Protein AF-A0A292PSX8-F1 (afdb_monomer_lite)

Foldseek 3Di:
DVLVVCVVVVVLVVSLVVLVVQLVVCCVPPNCPDPVNVVSVVSNVVSVVSVD

Organism: NCBI:txid59557

pLDDT: mean 95.2, std 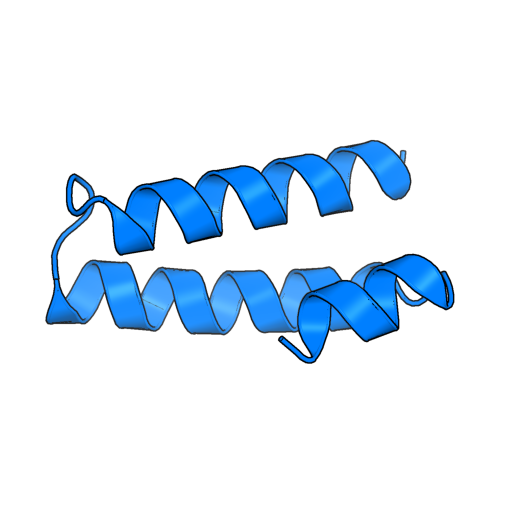4.01, range [78.81, 98.44]

Structure (mmCIF, N/CA/C/O backbone):
data_AF-A0A292PSX8-F1
#
_entry.id   AF-A0A292PSX8-F1
#
loop_
_atom_site.group_PDB
_atom_site.id
_atom_site.type_symbol
_atom_site.label_atom_id
_atom_site.label_alt_id
_atom_site.label_comp_id
_atom_site.label_asym_id
_atom_site.label_entity_id
_atom_site.label_seq_id
_atom_site.pdbx_PDB_ins_code
_atom_site.Cartn_x
_atom_site.Cartn_y
_atom_site.Cartn_z
_atom_site.occupancy
_atom_site.B_iso_or_equiv
_atom_site.auth_seq_id
_atom_site.auth_comp_id
_atom_site.auth_asym_id
_atom_site.auth_atom_id
_atom_site.pdbx_PDB_model_num
ATOM 1 N N . ASN A 1 1 ? -4.066 -10.308 0.514 1.00 79.38 1 ASN A N 1
ATOM 2 C CA . ASN A 1 1 ? -3.363 -9.021 0.695 1.00 79.38 1 ASN A CA 1
ATOM 3 C C . ASN A 1 1 ? -3.446 -8.672 2.177 1.00 79.38 1 ASN A C 1
ATOM 5 O O . ASN A 1 1 ? -4.547 -8.407 2.642 1.00 79.38 1 ASN A O 1
ATOM 9 N N . LEU A 1 2 ? -2.352 -8.804 2.934 1.00 90.44 2 LEU A N 1
ATOM 10 C CA . LEU A 1 2 ? -2.370 -8.727 4.406 1.00 90.44 2 LEU A CA 1
ATOM 11 C C . LEU A 1 2 ? -2.829 -7.348 4.913 1.00 90.44 2 LEU A C 1
ATOM 13 O O . LEU A 1 2 ? -3.644 -7.280 5.823 1.00 90.44 2 LEU A O 1
ATOM 17 N N . ALA A 1 3 ? -2.443 -6.269 4.227 1.00 91.88 3 ALA A N 1
ATOM 18 C CA . ALA A 1 3 ? -2.912 -4.915 4.527 1.00 91.88 3 ALA A CA 1
ATOM 19 C C . ALA A 1 3 ? -4.450 -4.789 4.522 1.00 91.88 3 ALA A C 1
ATOM 21 O O . ALA A 1 3 ? -5.040 -4.141 5.378 1.00 91.88 3 ALA A O 1
ATOM 22 N N . VAL A 1 4 ? -5.129 -5.470 3.593 1.00 91.31 4 VAL A N 1
ATOM 23 C CA . VAL A 1 4 ? -6.599 -5.457 3.521 1.00 91.31 4 VAL A CA 1
ATOM 24 C C . VAL A 1 4 ? -7.223 -6.151 4.733 1.00 91.31 4 VAL A C 1
ATOM 26 O O . VAL A 1 4 ? -8.249 -5.694 5.226 1.00 91.31 4 VAL A O 1
ATOM 29 N N . VAL A 1 5 ? -6.605 -7.228 5.223 1.00 95.00 5 VAL A N 1
ATOM 30 C CA . VAL A 1 5 ? -7.076 -7.948 6.416 1.00 95.00 5 VAL A CA 1
ATOM 31 C C . VAL A 1 5 ? -6.942 -7.064 7.655 1.00 95.00 5 VAL A C 1
ATOM 33 O O . VAL A 1 5 ? -7.918 -6.911 8.381 1.00 95.00 5 VAL A O 1
ATOM 36 N N . LEU A 1 6 ? -5.787 -6.414 7.829 1.00 94.19 6 LEU A N 1
ATOM 37 C CA . LEU A 1 6 ? -5.528 -5.483 8.933 1.00 94.19 6 LEU A CA 1
ATOM 38 C C . LEU A 1 6 ? -6.545 -4.335 8.956 1.00 94.19 6 LEU A C 1
ATOM 40 O O . LEU A 1 6 ? -7.121 -4.030 9.996 1.00 94.19 6 LEU A O 1
ATOM 44 N N . ARG A 1 7 ? -6.875 -3.765 7.788 1.00 92.31 7 ARG A N 1
ATOM 45 C CA . ARG A 1 7 ? -7.943 -2.758 7.672 1.00 92.31 7 ARG A CA 1
ATOM 46 C C . ARG A 1 7 ? -9.289 -3.277 8.187 1.00 92.31 7 ARG A C 1
ATOM 48 O O . ARG A 1 7 ? -9.969 -2.564 8.913 1.00 92.31 7 ARG A O 1
ATOM 55 N N . TYR A 1 8 ? -9.687 -4.496 7.818 1.00 92.44 8 TYR A N 1
ATOM 56 C CA . TYR A 1 8 ? -10.953 -5.080 8.288 1.00 92.44 8 TYR A CA 1
ATOM 57 C C . TYR A 1 8 ? -10.953 -5.407 9.785 1.00 92.44 8 TYR A C 1
ATOM 59 O O . TYR A 1 8 ? -12.022 -5.487 10.382 1.00 92.44 8 TYR A O 1
ATOM 67 N N . GLN A 1 9 ? -9.778 -5.575 10.389 1.00 95.50 9 GLN A N 1
ATOM 68 C CA . GLN A 1 9 ? -9.611 -5.764 11.830 1.00 95.50 9 GLN A CA 1
ATOM 69 C C . GLN A 1 9 ? -9.569 -4.435 12.606 1.00 95.50 9 GLN A C 1
ATOM 71 O O . GLN A 1 9 ? -9.517 -4.448 13.831 1.00 95.50 9 GLN A O 1
ATOM 76 N N . GLY A 1 10 ? -9.627 -3.288 11.917 1.00 94.12 10 GLY A N 1
ATOM 77 C CA . GLY A 1 10 ? -9.495 -1.961 12.527 1.00 94.12 10 GLY A CA 1
ATOM 78 C C . GLY A 1 10 ? -8.045 -1.549 12.797 1.00 94.12 10 GLY A C 1
ATOM 79 O O . GLY A 1 10 ? -7.796 -0.481 13.353 1.00 94.12 10 GLY A O 1
ATOM 80 N N . GLU A 1 11 ? -7.073 -2.353 12.365 1.00 96.56 11 GLU A N 1
ATOM 81 C CA . GLU A 1 11 ? -5.639 -2.099 12.511 1.00 96.56 11 GLU A CA 1
ATOM 82 C C . GLU A 1 11 ? -5.132 -1.175 11.390 1.00 96.56 11 GLU A C 1
ATOM 84 O O . GLU A 1 11 ? -4.281 -1.525 10.564 1.00 96.56 11 GLU A O 1
ATOM 89 N N . TYR A 1 12 ? -5.699 0.034 11.324 1.00 94.94 12 TYR A N 1
ATOM 90 C CA . TYR A 1 12 ? -5.444 0.979 10.234 1.00 94.94 12 TYR A CA 1
ATOM 91 C C . TYR A 1 12 ? -3.974 1.403 10.139 1.00 94.94 12 TYR A C 1
ATOM 93 O O . TYR A 1 12 ? -3.452 1.489 9.030 1.00 94.94 12 TYR A O 1
ATOM 101 N N . GLY A 1 13 ? -3.281 1.575 11.270 1.00 95.44 13 GLY A N 1
ATOM 102 C CA . GLY A 1 13 ? -1.863 1.952 11.286 1.00 95.44 13 GLY A CA 1
ATOM 103 C C . GLY A 1 13 ? -0.940 0.886 10.681 1.00 95.44 13 GLY A C 1
ATOM 104 O O . GLY A 1 13 ? -0.056 1.204 9.882 1.00 95.44 13 GLY A O 1
ATOM 105 N N . GLU A 1 14 ? -1.166 -0.395 10.993 1.00 95.94 14 GLU A N 1
ATOM 106 C CA . GLU A 1 14 ? -0.383 -1.485 10.396 1.00 95.94 14 GLU A CA 1
ATOM 107 C C . GLU A 1 14 ? -0.690 -1.643 8.902 1.00 95.94 14 GLU A C 1
ATOM 109 O O . GLU A 1 14 ? 0.218 -1.800 8.078 1.00 95.94 14 GLU A O 1
ATOM 114 N N . SER A 1 15 ? -1.970 -1.529 8.535 1.00 96.19 15 SER A N 1
ATOM 115 C CA . SER A 1 15 ? -2.410 -1.524 7.140 1.00 96.19 15 SER A CA 1
ATOM 116 C C . SER A 1 15 ? -1.764 -0.385 6.339 1.00 96.19 15 SER A C 1
ATOM 118 O O . SER A 1 15 ? -1.302 -0.597 5.214 1.00 96.19 15 SER A O 1
ATOM 120 N N . GLU A 1 16 ? -1.699 0.822 6.899 1.00 96.31 16 GLU A N 1
ATOM 121 C CA . GLU A 1 16 ? -1.092 1.992 6.264 1.00 96.31 16 GLU A CA 1
ATOM 122 C C . GLU A 1 16 ? 0.409 1.779 6.032 1.00 96.31 16 GLU A C 1
ATOM 124 O O . GLU A 1 16 ? 0.889 1.914 4.902 1.00 96.31 16 G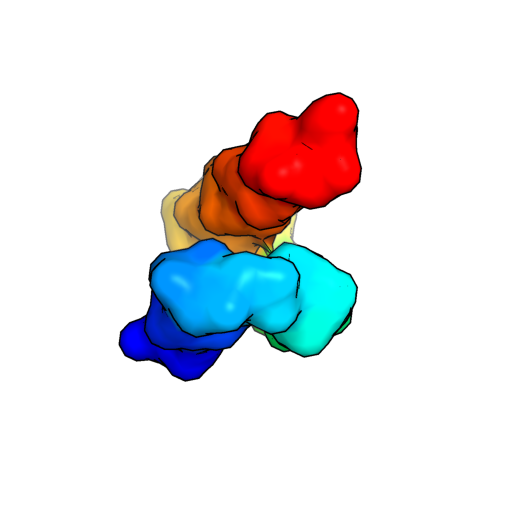LU A O 1
ATOM 129 N N . SER A 1 17 ? 1.140 1.378 7.078 1.00 96.75 17 SER A N 1
ATOM 130 C CA . SER A 1 17 ? 2.582 1.105 7.021 1.00 96.75 17 SER A CA 1
ATOM 131 C C . SER A 1 17 ? 2.923 0.074 5.942 1.00 96.75 17 SER A C 1
ATOM 133 O O . SER A 1 17 ? 3.845 0.254 5.136 1.00 96.75 17 SER A O 1
ATOM 135 N N . MET A 1 18 ? 2.119 -0.987 5.855 1.00 96.19 18 MET A N 1
ATOM 136 C CA . MET A 1 18 ? 2.287 -2.018 4.841 1.00 96.19 18 MET A CA 1
ATOM 137 C C . MET A 1 18 ? 2.025 -1.496 3.425 1.00 96.19 18 MET A C 1
ATOM 139 O O . MET A 1 18 ? 2.832 -1.750 2.529 1.00 96.19 18 MET A O 1
ATOM 143 N N . ASN A 1 19 ? 0.940 -0.742 3.214 1.00 96.31 19 ASN A N 1
ATOM 144 C CA . ASN A 1 19 ? 0.643 -0.147 1.908 1.00 96.31 19 ASN A CA 1
ATOM 145 C C . ASN A 1 19 ? 1.741 0.830 1.464 1.00 96.31 19 ASN A C 1
ATOM 147 O O . ASN A 1 19 ? 2.123 0.796 0.295 1.00 96.31 19 ASN A O 1
ATOM 151 N N . ARG A 1 20 ? 2.310 1.634 2.376 1.00 97.12 20 ARG A N 1
ATOM 152 C CA . ARG A 1 20 ? 3.435 2.538 2.066 1.00 97.12 20 ARG A CA 1
ATOM 153 C C . ARG A 1 20 ? 4.689 1.781 1.624 1.00 97.12 20 ARG A C 1
ATOM 155 O O . ARG A 1 20 ? 5.264 2.128 0.597 1.00 97.12 20 ARG A O 1
ATOM 162 N N . ARG A 1 21 ? 5.078 0.705 2.324 1.00 97.31 21 ARG A N 1
ATOM 163 C CA . ARG A 1 21 ? 6.225 -0.139 1.916 1.00 97.31 21 ARG A CA 1
ATOM 164 C C . ARG A 1 21 ? 6.032 -0.766 0.536 1.00 97.31 21 ARG A C 1
ATOM 166 O O . ARG A 1 21 ? 6.970 -0.827 -0.262 1.00 97.31 21 ARG A O 1
ATOM 173 N N . VAL A 1 22 ? 4.826 -1.262 0.258 1.00 96.44 22 VAL A N 1
ATOM 174 C CA . VAL A 1 22 ? 4.501 -1.853 -1.048 1.00 96.44 22 VAL A CA 1
ATOM 175 C C . VAL A 1 22 ? 4.505 -0.785 -2.139 1.00 96.44 22 VAL A C 1
ATOM 177 O O . VAL A 1 22 ? 5.027 -1.046 -3.221 1.00 96.44 22 VAL A O 1
ATOM 180 N N . LEU A 1 23 ? 3.958 0.401 -1.864 1.00 97.44 23 LEU A N 1
ATOM 181 C CA . LEU A 1 23 ? 3.962 1.527 -2.793 1.00 97.44 23 LEU A CA 1
ATOM 182 C C . LEU A 1 23 ? 5.390 1.927 -3.169 1.00 97.44 23 LEU A C 1
ATOM 184 O O . LEU A 1 23 ? 5.714 1.920 -4.349 1.00 97.44 23 LEU A O 1
ATOM 188 N N . GLU A 1 24 ? 6.264 2.144 -2.185 1.00 97.75 24 GLU A N 1
ATOM 189 C CA . GLU A 1 24 ? 7.661 2.525 -2.429 1.00 97.75 24 GLU A CA 1
ATOM 190 C C . GLU A 1 24 ? 8.397 1.484 -3.290 1.00 97.75 24 GLU A C 1
ATOM 192 O O . GLU A 1 24 ? 9.144 1.817 -4.211 1.00 97.75 24 GLU A O 1
ATOM 197 N N . THR A 1 25 ? 8.165 0.198 -3.016 1.00 97.94 25 THR A N 1
ATOM 198 C CA . THR A 1 25 ? 8.772 -0.888 -3.796 1.00 97.94 25 THR A CA 1
ATOM 199 C C . THR A 1 25 ? 8.256 -0.885 -5.238 1.00 97.94 25 THR A C 1
ATOM 201 O O . THR A 1 25 ? 9.037 -1.048 -6.173 1.00 97.94 25 THR A O 1
ATOM 204 N N . ARG A 1 26 ? 6.949 -0.682 -5.438 1.00 97.62 26 ARG A N 1
ATOM 205 C CA . ARG A 1 26 ? 6.331 -0.657 -6.771 1.00 97.62 26 ARG A CA 1
ATOM 206 C C . ARG A 1 26 ? 6.732 0.574 -7.571 1.00 97.62 26 ARG A C 1
ATOM 208 O O . ARG A 1 26 ? 7.075 0.421 -8.735 1.00 97.62 26 ARG A O 1
ATOM 215 N N . GLU A 1 27 ? 6.794 1.746 -6.953 1.00 97.88 27 GLU A N 1
ATOM 216 C CA . GLU A 1 27 ? 7.305 2.959 -7.596 1.00 97.88 27 GLU A CA 1
ATOM 217 C C . GLU A 1 27 ? 8.744 2.765 -8.086 1.00 97.88 27 GLU A C 1
ATOM 219 O O . GL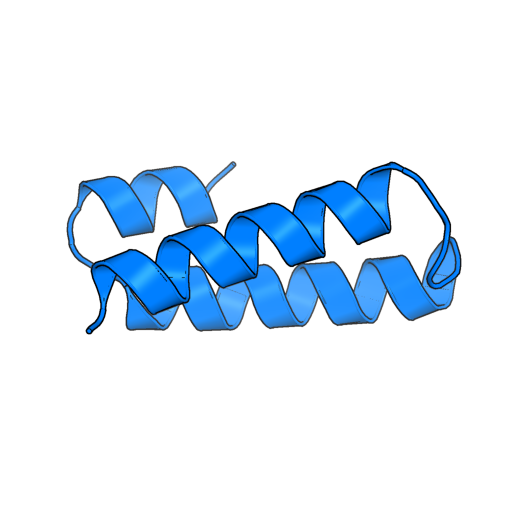U A 1 27 ? 9.055 3.116 -9.221 1.00 97.88 27 GLU A O 1
ATOM 224 N N . LYS A 1 28 ? 9.607 2.139 -7.273 1.00 98.19 28 LYS A N 1
ATOM 225 C CA . LYS A 1 28 ? 11.007 1.866 -7.639 1.00 98.19 28 LYS A CA 1
ATOM 226 C C . LYS A 1 28 ? 11.160 0.848 -8.770 1.00 98.19 28 LYS A C 1
ATOM 228 O O . LYS A 1 28 ? 12.056 0.996 -9.593 1.00 98.19 28 LYS A O 1
ATOM 233 N N . VAL A 1 29 ? 10.346 -0.207 -8.777 1.00 98.44 29 VAL A N 1
ATOM 234 C CA . VAL A 1 29 ? 10.505 -1.339 -9.710 1.00 98.44 29 VAL A CA 1
ATOM 235 C C . VAL A 1 29 ? 9.712 -1.144 -11.002 1.00 98.44 29 VAL A C 1
ATOM 237 O O . VAL A 1 29 ? 10.186 -1.511 -12.073 1.00 98.44 29 VAL A O 1
ATOM 240 N N . LEU A 1 30 ? 8.502 -0.599 -10.901 1.00 98.06 30 LEU A N 1
ATOM 241 C CA . LEU A 1 30 ? 7.523 -0.533 -11.988 1.00 98.06 30 LEU A CA 1
ATOM 242 C C . LEU A 1 30 ? 7.291 0.898 -12.486 1.00 98.06 30 LEU A C 1
ATOM 244 O O . LEU A 1 30 ? 6.802 1.085 -13.598 1.00 98.06 30 LEU A O 1
ATOM 248 N N . GLY A 1 31 ? 7.643 1.899 -11.679 1.00 98.25 31 GLY A N 1
ATOM 249 C CA . GLY A 1 31 ? 7.367 3.305 -11.945 1.00 98.25 31 GLY A CA 1
ATOM 250 C C . GLY A 1 31 ? 6.041 3.790 -11.342 1.00 98.25 31 GLY A C 1
ATOM 251 O O . GLY A 1 31 ? 5.197 2.982 -10.932 1.00 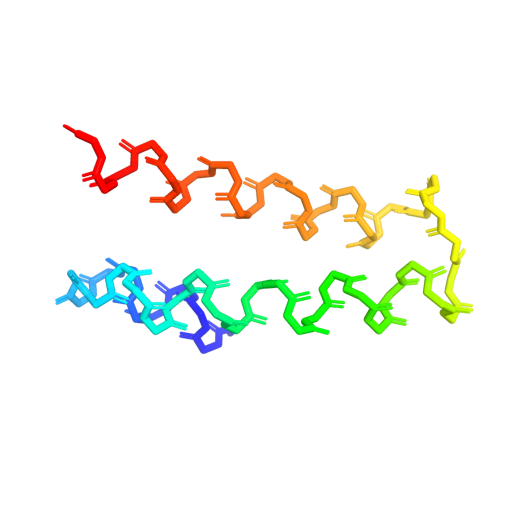98.25 31 GLY A O 1
ATOM 252 N N . PRO A 1 32 ? 5.849 5.119 -11.272 1.00 97.19 32 PRO A N 1
ATOM 253 C CA . PRO A 1 32 ? 4.683 5.741 -10.640 1.00 97.19 32 PRO A CA 1
ATOM 254 C C . PRO A 1 32 ? 3.368 5.465 -11.385 1.00 97.19 32 PRO A C 1
ATOM 256 O O . PRO A 1 32 ? 2.339 5.246 -10.751 1.00 97.19 32 PRO A O 1
ATOM 259 N N . ASP A 1 33 ? 3.410 5.397 -12.718 1.00 97.38 33 ASP A N 1
ATOM 260 C CA . ASP A 1 33 ? 2.212 5.264 -13.561 1.00 97.38 33 ASP A CA 1
ATOM 261 C C . ASP A 1 33 ? 1.798 3.808 -13.819 1.00 97.38 33 ASP A C 1
ATOM 263 O O . ASP A 1 33 ? 0.801 3.540 -14.493 1.00 97.38 33 ASP A O 1
ATOM 267 N N . HIS A 1 34 ? 2.557 2.838 -13.303 1.00 98.38 34 HIS A N 1
ATOM 268 C CA . HIS A 1 34 ? 2.229 1.434 -13.502 1.00 98.38 34 HIS A CA 1
ATOM 269 C C . HIS A 1 34 ? 0.896 1.086 -12.810 1.00 98.38 34 HIS A C 1
ATOM 271 O O . HIS A 1 34 ? 0.692 1.481 -11.657 1.00 98.38 34 HIS A O 1
ATOM 277 N N . PRO A 1 35 ? 0.008 0.286 -13.436 1.00 98.25 35 PRO A N 1
ATOM 278 C CA . PRO A 1 35 ? -1.297 -0.057 -12.863 1.00 98.25 35 PRO A CA 1
ATOM 279 C C . PRO A 1 35 ? -1.230 -0.580 -11.421 1.00 98.25 35 PRO A C 1
ATOM 281 O O . PRO A 1 35 ? -2.015 -0.171 -10.570 1.00 98.25 35 PRO A O 1
ATOM 284 N N . ASP A 1 36 ? -0.249 -1.429 -11.108 1.00 97.19 36 ASP A N 1
ATOM 285 C CA . ASP A 1 36 ? -0.061 -1.940 -9.744 1.00 97.19 36 ASP A CA 1
ATOM 286 C C . ASP A 1 36 ? 0.349 -0.866 -8.729 1.00 97.19 36 ASP A C 1
ATOM 288 O O . ASP A 1 36 ? -0.023 -0.951 -7.554 1.00 97.19 36 ASP A O 1
ATOM 292 N N . THR A 1 37 ? 1.114 0.137 -9.155 1.00 98.06 37 THR A N 1
ATOM 293 C CA . THR A 1 37 ? 1.488 1.274 -8.310 1.00 98.06 37 THR A CA 1
ATOM 294 C C . THR A 1 37 ? 0.246 2.105 -7.996 1.00 98.06 37 THR A C 1
ATOM 296 O O . THR A 1 37 ? -0.042 2.360 -6.826 1.00 98.06 37 THR A O 1
ATOM 299 N N . LEU A 1 38 ? -0.575 2.399 -9.010 1.00 98.00 38 LEU A N 1
ATOM 300 C CA . LEU A 1 38 ? -1.851 3.105 -8.849 1.00 98.00 38 LEU A CA 1
ATOM 301 C C . LEU A 1 38 ? -2.829 2.348 -7.934 1.00 98.00 38 LEU A C 1
ATOM 303 O O . LEU A 1 38 ? -3.488 2.954 -7.088 1.00 98.00 38 LEU A O 1
ATOM 307 N N . VAL A 1 39 ? -2.885 1.015 -8.029 1.00 96.75 39 VAL A N 1
ATOM 308 C CA . VAL A 1 39 ? -3.679 0.179 -7.109 1.00 96.75 39 VAL A CA 1
ATOM 309 C C . VAL A 1 39 ? -3.188 0.316 -5.664 1.00 96.75 39 VAL A C 1
ATOM 311 O O . VAL A 1 39 ? -4.005 0.393 -4.745 1.00 96.75 39 VAL A O 1
ATOM 314 N N . SER A 1 40 ? -1.872 0.369 -5.438 1.00 96.06 40 SER A N 1
ATOM 315 C CA . SER A 1 40 ? -1.315 0.604 -4.099 1.00 96.06 40 SER A CA 1
ATOM 316 C C . SER A 1 40 ? -1.666 1.988 -3.553 1.00 96.06 40 SER A C 1
ATOM 318 O O . SER A 1 40 ? -2.028 2.091 -2.381 1.00 96.06 40 SER A O 1
ATOM 320 N N . ILE A 1 41 ? -1.631 3.028 -4.392 1.00 97.25 41 ILE A N 1
ATOM 321 C CA . ILE A 1 41 ? -2.060 4.386 -4.019 1.00 97.25 41 ILE A CA 1
ATOM 322 C C . ILE A 1 41 ? -3.536 4.384 -3.607 1.00 97.25 41 ILE A C 1
ATOM 324 O O . ILE A 1 41 ? -3.880 4.903 -2.545 1.00 97.25 41 ILE A O 1
ATOM 328 N N . ASN A 1 42 ? -4.404 3.742 -4.394 1.00 96.81 42 ASN A N 1
ATOM 329 C CA . ASN A 1 42 ? -5.826 3.634 -4.070 1.00 96.81 42 ASN A CA 1
ATOM 330 C C . ASN A 1 42 ? -6.061 2.903 -2.736 1.00 96.81 42 ASN A C 1
ATOM 332 O O . ASN A 1 42 ? -6.861 3.344 -1.915 1.00 96.81 42 ASN A O 1
ATOM 336 N N . ASN A 1 43 ? -5.338 1.808 -2.480 1.00 94.75 43 ASN A N 1
ATOM 337 C CA . ASN A 1 43 ? -5.452 1.087 -1.210 1.00 94.75 43 ASN A CA 1
ATOM 338 C C . ASN A 1 43 ? -5.015 1.945 -0.018 1.00 94.75 43 ASN A C 1
ATOM 340 O O . ASN A 1 43 ? -5.679 1.916 1.018 1.00 94.75 43 ASN A O 1
ATOM 344 N N . LEU A 1 44 ? -3.940 2.724 -0.168 1.00 96.06 44 LEU A N 1
ATOM 345 C CA . LEU A 1 44 ? -3.486 3.654 0.862 1.00 96.06 44 LEU A CA 1
ATOM 346 C C . LEU A 1 44 ? -4.531 4.747 1.131 1.00 96.06 44 LEU A C 1
ATOM 348 O O . LEU A 1 44 ? -4.830 5.022 2.289 1.00 96.06 44 LEU A O 1
ATOM 352 N N . ALA A 1 45 ? -5.140 5.309 0.083 1.00 97.06 45 ALA A N 1
ATOM 353 C CA . ALA A 1 45 ? -6.203 6.306 0.215 1.00 97.06 45 ALA A CA 1
ATOM 354 C C . ALA A 1 45 ? -7.415 5.767 0.993 1.00 97.06 45 ALA A C 1
ATOM 356 O O . ALA A 1 45 ? -7.925 6.445 1.882 1.00 97.06 45 ALA A O 1
ATOM 357 N N . VAL A 1 46 ? -7.834 4.526 0.721 1.00 95.69 46 VAL A N 1
ATOM 358 C CA . VAL A 1 46 ? -8.931 3.877 1.460 1.00 95.69 46 VAL A CA 1
ATOM 359 C C . VAL A 1 46 ? -8.586 3.707 2.940 1.00 95.69 46 VAL A C 1
ATOM 361 O O . VAL A 1 46 ? -9.435 3.933 3.795 1.00 95.69 46 VAL A O 1
ATOM 364 N N . VAL A 1 47 ? -7.352 3.317 3.270 1.00 95.88 47 VAL A N 1
ATOM 365 C CA . VAL A 1 47 ? -6.938 3.151 4.674 1.00 95.88 47 VAL A CA 1
ATOM 366 C C . VAL A 1 47 ? -6.959 4.485 5.416 1.00 95.88 47 VAL A C 1
ATOM 368 O O . VAL A 1 47 ? -7.507 4.546 6.512 1.00 95.88 47 VAL A O 1
ATOM 371 N N . LEU A 1 48 ? -6.437 5.547 4.799 1.00 95.12 48 LEU A N 1
ATOM 372 C CA . LEU A 1 48 ? -6.451 6.892 5.378 1.00 95.12 48 LEU A CA 1
ATOM 373 C C . LEU A 1 48 ? -7.879 7.424 5.563 1.00 95.12 48 LEU A C 1
ATOM 375 O O . LEU A 1 48 ? -8.159 8.069 6.567 1.00 95.12 48 LEU A O 1
ATOM 379 N N . GLN A 1 49 ? -8.794 7.113 4.638 1.00 95.50 49 GLN A N 1
ATOM 380 C CA . GLN A 1 49 ? -10.210 7.452 4.785 1.00 95.50 49 GLN A CA 1
ATOM 381 C C . GLN A 1 49 ? -10.858 6.730 5.973 1.00 95.50 49 GLN A C 1
ATOM 383 O O . GLN A 1 49 ? -11.681 7.324 6.654 1.00 95.50 49 GLN A O 1
ATOM 388 N N . CYS A 1 50 ? -10.516 5.462 6.220 1.00 90.25 50 CYS A N 1
ATOM 389 C CA . CYS A 1 50 ? -11.071 4.706 7.346 1.00 90.25 50 CYS A 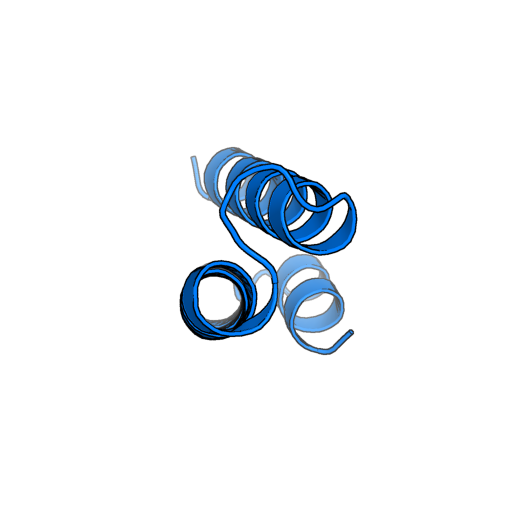CA 1
ATOM 390 C C . CYS A 1 50 ? -10.484 5.104 8.712 1.00 90.25 50 CYS A C 1
ATOM 392 O O . CYS A 1 50 ? -11.067 4.760 9.736 1.00 90.25 50 CYS A O 1
ATOM 394 N N . GLN A 1 51 ? -9.320 5.757 8.729 1.00 86.50 51 GLN A N 1
ATOM 395 C CA . GLN A 1 51 ? -8.637 6.195 9.949 1.00 86.50 51 GLN A CA 1
ATOM 396 C C . GLN A 1 51 ? -9.094 7.583 10.437 1.00 86.50 51 GLN A C 1
ATOM 398 O O . GLN A 1 51 ? -8.859 7.908 11.602 1.00 86.50 51 GLN A O 1
ATOM 403 N N . GLY A 1 52 ? -9.696 8.392 9.556 1.00 78.81 52 GLY A N 1
ATOM 404 C CA . GLY A 1 52 ? -10.285 9.699 9.879 1.00 78.81 52 GLY A CA 1
ATOM 405 C C . GLY A 1 52 ? -11.713 9.591 10.392 1.00 78.81 52 GLY A C 1
ATOM 406 O O . GLY A 1 52 ? -12.061 10.419 11.262 1.00 78.81 52 GLY A O 1
#

Radius of gyration: 10.67 Å; chains: 1; bounding box: 22×19×26 Å

InterPro domains:
  IPR002151 Kinesin light chain [PTHR45783] (1-52)
  IPR011990 Tetratricopeptide-like helical domain superfamily [G3DSA:1.25.40.10] (1-52)
  IPR011990 Tetratricopeptide-like helical domain superfamily [SSF48452] (1-52)

Secondary structure (DSSP, 8-state):
-HHHHHHHTT-HHHHHHHHHHHHHHHHHHH-TTSHHHHHHHHHHHHHHHHH-

Sequence (52 aa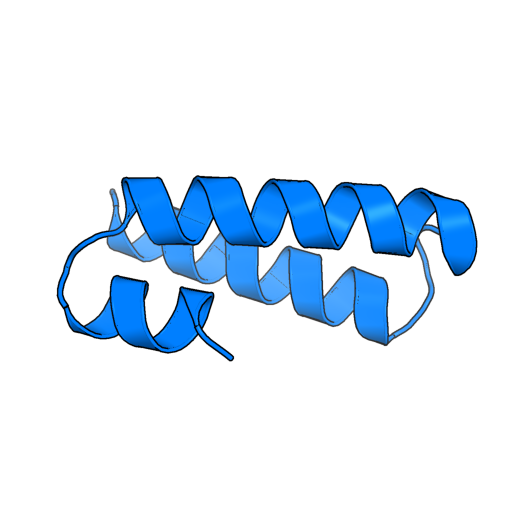):
NLAVVLRYQGEYGESESMNRRVLETREKVLGPDHPDTLVSINNLAVVLQCQG